Protein AF-A0A1Q9APT6-F1 (afdb_monomer_lite)

Sequence (62 aa):
MVVVRPVRPWVHRPYYGAVVAGVVLGTVIVASSVPPAPSPQVCWYWSNSFQTRGYWDYCKPH

Foldseek 3Di:
DDDDDPDDDPDDDPCPQPCDPNDRPDDDDDDDDDDDDPDPQWDWDQPDPSSPDIDIDGDDDD

Radius of gyration: 26.14 Å; chains: 1; bounding box: 42×22×84 Å

Secondary structure (DSSP, 8-state):
-------------------BTTB----------PPPPS-TTEEEEESSTT-S-EEEEEPPP-

Organism: NCBI:txid1672749

pLDDT: mean 76.21, std 12.91, range [54.28, 93.75]

Structure (mmCIF, N/CA/C/O backbone):
data_AF-A0A1Q9APT6-F1
#
_entry.id   AF-A0A1Q9APT6-F1
#
loop_
_atom_site.group_PDB
_atom_site.id
_atom_site.type_symbol
_atom_site.label_atom_id
_atom_site.label_alt_id
_atom_site.label_comp_id
_atom_site.label_asym_id
_atom_site.label_entity_id
_atom_site.label_seq_id
_atom_site.pdbx_PDB_ins_code
_atom_site.Cartn_x
_atom_site.Cartn_y
_atom_site.Cartn_z
_atom_site.occupancy
_atom_site.B_iso_or_equiv
_atom_site.auth_seq_id
_atom_site.auth_comp_id
_atom_site.auth_asym_id
_atom_site.auth_atom_id
_atom_site.pdbx_PDB_model_num
ATOM 1 N N . MET A 1 1 ? 13.586 13.535 -63.858 1.00 54.56 1 MET A N 1
ATOM 2 C CA . MET A 1 1 ? 13.794 12.736 -62.629 1.00 54.56 1 MET A CA 1
ATOM 3 C C . MET A 1 1 ? 13.296 13.537 -61.436 1.00 54.56 1 MET A C 1
ATOM 5 O O . MET A 1 1 ? 13.730 14.668 -61.268 1.00 54.56 1 MET A O 1
ATOM 9 N N . VAL A 1 2 ? 12.338 13.014 -60.671 1.00 72.44 2 VAL A N 1
ATOM 10 C CA . VAL A 1 2 ? 11.836 13.681 -59.458 1.00 72.44 2 VAL A CA 1
ATOM 11 C C . VAL A 1 2 ? 12.702 13.230 -58.286 1.00 72.44 2 VAL A C 1
ATOM 13 O O . VAL A 1 2 ? 12.752 12.042 -57.978 1.00 72.44 2 VAL A O 1
ATOM 16 N N . VAL A 1 3 ? 13.411 14.166 -57.654 1.00 72.69 3 VAL A N 1
ATOM 17 C CA . VAL A 1 3 ? 14.172 13.899 -56.426 1.00 72.69 3 VAL A CA 1
ATOM 18 C C . VAL A 1 3 ? 13.188 13.905 -55.261 1.00 72.69 3 VAL A C 1
ATOM 20 O O . VAL A 1 3 ? 12.793 14.964 -54.777 1.00 72.69 3 VAL A O 1
ATOM 23 N N . VAL A 1 4 ? 12.771 12.723 -54.814 1.00 73.50 4 VAL A N 1
ATOM 24 C CA . VAL A 1 4 ? 11.971 12.583 -53.594 1.00 73.50 4 VAL A CA 1
ATOM 25 C C . VAL A 1 4 ? 12.932 12.576 -52.407 1.00 73.50 4 VAL A C 1
ATOM 27 O O . VAL A 1 4 ? 13.723 11.649 -52.244 1.00 73.50 4 VAL A O 1
ATOM 30 N N . ARG A 1 5 ? 12.901 13.628 -51.582 1.00 74.31 5 ARG A N 1
ATOM 31 C CA . ARG A 1 5 ? 13.650 13.646 -50.318 1.00 74.31 5 ARG A CA 1
ATOM 32 C C . ARG A 1 5 ? 12.928 12.752 -49.305 1.00 74.31 5 ARG A C 1
ATOM 34 O O . ARG A 1 5 ? 11.753 13.004 -49.042 1.00 74.31 5 ARG A O 1
ATOM 41 N N . PRO A 1 6 ? 13.590 11.750 -48.702 1.00 70.62 6 PRO A N 1
ATOM 42 C CA . PRO A 1 6 ? 12.981 10.966 -47.638 1.00 70.62 6 PRO A CA 1
ATOM 43 C C . PRO A 1 6 ? 12.754 11.865 -46.417 1.00 70.62 6 PRO A C 1
ATOM 45 O O . PRO A 1 6 ? 13.697 12.274 -45.738 1.00 70.62 6 PRO A O 1
ATOM 48 N N . VAL A 1 7 ? 11.493 12.204 -46.152 1.00 74.75 7 VAL A N 1
ATOM 49 C CA . VAL A 1 7 ? 11.093 12.915 -44.935 1.00 74.75 7 VAL A CA 1
ATOM 50 C C . VAL A 1 7 ? 11.128 11.899 -43.800 1.00 74.75 7 VAL A C 1
ATOM 52 O O . VAL A 1 7 ? 10.379 10.926 -43.819 1.00 74.75 7 VAL A O 1
ATOM 55 N N . ARG A 1 8 ? 12.021 12.087 -42.822 1.00 74.81 8 ARG A N 1
ATOM 56 C CA . ARG A 1 8 ? 12.019 11.256 -41.612 1.00 74.81 8 ARG A CA 1
ATOM 57 C C . ARG A 1 8 ? 10.774 11.610 -40.791 1.00 74.81 8 ARG A C 1
ATOM 59 O O . ARG A 1 8 ? 10.682 12.757 -40.353 1.00 74.81 8 ARG A O 1
ATOM 66 N N . PRO A 1 9 ? 9.831 10.678 -40.572 1.00 74.19 9 PRO A N 1
ATOM 67 C CA . PRO A 1 9 ? 8.694 10.944 -39.707 1.00 74.19 9 PRO A CA 1
ATOM 68 C C . PRO A 1 9 ? 9.188 11.132 -38.270 1.00 74.19 9 PRO A C 1
ATOM 70 O O . PRO A 1 9 ? 10.031 10.375 -37.782 1.00 74.19 9 PRO A O 1
ATOM 73 N N . TRP A 1 10 ? 8.676 12.160 -37.597 1.00 72.12 10 TRP A N 1
ATOM 74 C CA . TRP A 1 10 ? 8.984 12.440 -36.197 1.00 72.12 10 TRP A CA 1
ATOM 75 C C . TRP A 1 10 ? 8.170 11.487 -35.315 1.00 72.12 10 TRP A C 1
ATOM 77 O O . TRP A 1 10 ? 7.096 11.816 -34.820 1.00 72.12 10 TRP A O 1
ATOM 87 N N . VAL A 1 11 ? 8.637 10.244 -35.212 1.00 75.56 11 VAL A N 1
ATOM 88 C CA . VAL A 1 11 ? 8.030 9.221 -34.356 1.00 75.56 11 VAL A CA 1
ATOM 89 C C . VAL A 1 11 ? 8.536 9.380 -32.927 1.00 75.56 11 VAL A C 1
ATOM 91 O O . VAL A 1 11 ? 9.726 9.611 -32.705 1.00 75.56 11 VAL A O 1
ATOM 94 N N . HIS A 1 12 ? 7.635 9.251 -31.951 1.00 70.50 12 HIS A N 1
ATOM 95 C CA . HIS A 1 12 ? 7.993 9.269 -30.537 1.00 70.50 12 HIS A CA 1
ATOM 96 C C . HIS A 1 12 ? 8.994 8.141 -30.268 1.00 70.50 12 HIS A C 1
ATOM 98 O O . HIS A 1 12 ? 8.658 6.957 -30.342 1.00 70.50 12 HIS A O 1
ATOM 104 N N . ARG A 1 13 ? 10.252 8.504 -30.012 1.00 70.94 13 ARG A N 1
ATOM 105 C CA . ARG A 1 13 ? 11.314 7.533 -29.751 1.00 70.94 13 ARG A CA 1
ATOM 106 C C . ARG A 1 13 ? 10.959 6.792 -28.457 1.00 70.94 13 ARG A C 1
ATOM 108 O O . ARG A 1 13 ? 10.697 7.461 -27.458 1.00 70.94 13 ARG A O 1
ATOM 115 N N . PRO A 1 14 ? 10.932 5.449 -28.432 1.00 63.03 14 PRO A N 1
ATOM 116 C CA . PRO A 1 14 ? 10.733 4.741 -27.181 1.00 63.03 14 PRO A CA 1
ATOM 117 C C . PRO A 1 14 ? 11.890 5.100 -26.249 1.00 63.03 14 PRO A C 1
ATOM 119 O O . PRO A 1 14 ? 13.060 4.990 -26.630 1.00 63.03 14 PRO A O 1
ATOM 122 N N . TYR A 1 15 ? 11.565 5.569 -25.047 1.00 63.81 15 TYR A N 1
ATOM 123 C CA . TYR A 1 15 ? 12.539 5.790 -23.987 1.00 63.81 15 TYR A CA 1
ATOM 124 C C . TYR A 1 15 ? 12.998 4.427 -23.468 1.00 63.81 15 TYR A C 1
ATOM 126 O O . TYR A 1 15 ? 12.514 3.931 -22.456 1.00 63.81 15 TYR A O 1
ATOM 134 N N . TYR A 1 16 ? 13.920 3.786 -24.179 1.00 61.28 16 TYR A N 1
ATOM 135 C CA . TYR A 1 16 ? 14.707 2.718 -23.583 1.00 61.28 16 TYR A CA 1
ATOM 136 C C . TYR A 1 16 ? 15.605 3.394 -22.549 1.00 61.28 16 TYR A C 1
ATOM 138 O O . TYR A 1 16 ? 16.391 4.270 -22.915 1.00 61.28 16 TYR A O 1
ATOM 146 N N . GLY A 1 17 ? 15.392 3.077 -21.266 1.00 60.00 17 GLY A N 1
ATOM 147 C CA . GLY A 1 17 ? 16.106 3.678 -20.140 1.00 60.00 17 GLY A CA 1
ATOM 148 C C . GLY A 1 17 ? 17.590 3.830 -20.460 1.00 60.00 17 GLY A C 1
ATOM 149 O O . GLY A 1 17 ? 18.197 2.921 -21.023 1.00 60.00 17 GLY A O 1
ATOM 150 N N . ALA A 1 18 ? 18.150 5.007 -20.188 1.00 63.69 18 ALA A N 1
ATOM 151 C CA . ALA A 1 18 ? 19.529 5.317 -20.529 1.00 63.69 18 ALA A CA 1
ATOM 152 C C . ALA A 1 18 ? 20.472 4.356 -19.786 1.00 63.69 18 ALA A C 1
ATOM 154 O O . ALA A 1 18 ? 20.775 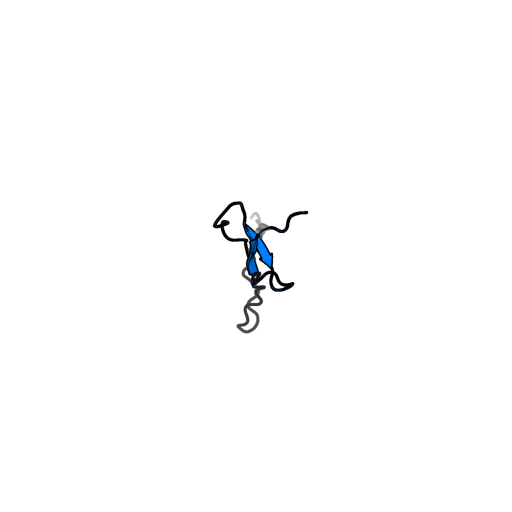4.552 -18.612 1.00 63.69 18 ALA A O 1
ATOM 155 N N . VAL A 1 19 ? 20.914 3.297 -20.465 1.00 56.28 19 VAL A N 1
ATOM 156 C CA . VAL A 1 19 ? 21.947 2.395 -19.957 1.00 56.28 19 VAL A CA 1
ATOM 157 C C . VAL A 1 19 ? 23.280 3.109 -20.143 1.00 56.28 19 VAL A C 1
ATOM 159 O O . VAL A 1 19 ? 23.833 3.140 -21.241 1.00 56.28 19 VAL A O 1
ATOM 162 N N . VAL A 1 20 ? 23.786 3.716 -19.073 1.00 59.94 20 VAL A N 1
ATOM 163 C CA . VAL A 1 20 ? 25.129 4.302 -19.034 1.00 59.94 20 VAL A CA 1
ATOM 164 C C . VAL A 1 20 ? 26.019 3.339 -18.254 1.00 59.94 20 VAL A C 1
ATOM 166 O O . VAL A 1 20 ? 25.748 3.045 -17.094 1.00 59.94 20 VAL A O 1
ATOM 169 N N . ALA A 1 21 ? 27.060 2.812 -18.903 1.00 58.69 21 ALA A N 1
ATOM 170 C CA . ALA A 1 21 ? 28.106 2.002 -18.264 1.00 58.69 21 ALA A CA 1
ATOM 171 C C . ALA A 1 21 ? 27.607 0.809 -17.407 1.00 58.69 21 ALA A C 1
ATOM 173 O O . ALA A 1 21 ? 28.203 0.486 -16.385 1.00 58.69 21 ALA A O 1
ATOM 174 N N . GLY A 1 22 ? 26.510 0.150 -17.806 1.00 54.28 22 GLY A N 1
ATOM 175 C CA . GLY A 1 22 ? 25.979 -1.030 -17.103 1.00 54.28 22 GLY A CA 1
ATOM 176 C C . GLY A 1 22 ? 25.195 -0.729 -15.821 1.00 54.28 22 GLY A C 1
ATOM 177 O O . GLY A 1 22 ? 24.772 -1.662 -15.141 1.00 54.28 22 GLY A O 1
ATOM 178 N N . VAL A 1 23 ? 24.955 0.546 -15.502 1.00 57.09 23 VAL A N 1
ATOM 179 C CA . VAL A 1 23 ? 24.139 0.950 -14.354 1.00 57.09 23 VAL A CA 1
ATOM 180 C C . VAL A 1 23 ? 22.749 1.336 -14.847 1.00 57.09 23 VAL A C 1
ATOM 182 O O . VAL A 1 23 ? 22.579 2.296 -15.599 1.00 57.09 23 VAL A O 1
ATOM 185 N N . VAL A 1 24 ? 21.734 0.585 -14.419 1.00 64.06 24 VAL A N 1
ATOM 186 C CA . VAL A 1 24 ? 20.337 0.992 -14.588 1.00 64.06 24 VAL A CA 1
ATOM 187 C C . VAL A 1 24 ? 20.024 2.012 -13.495 1.00 64.06 24 VAL A C 1
ATOM 189 O O . VAL A 1 24 ? 19.844 1.652 -12.334 1.00 64.06 24 VAL A O 1
ATOM 192 N N . LEU A 1 25 ? 19.967 3.295 -13.856 1.00 61.56 25 LEU A N 1
ATOM 193 C CA . LEU A 1 25 ? 19.406 4.336 -12.993 1.00 61.56 25 LEU A CA 1
ATOM 194 C C . LEU A 1 25 ? 17.878 4.191 -12.996 1.00 61.56 25 LEU A C 1
ATOM 196 O O . LEU A 1 25 ? 17.188 4.763 -13.837 1.00 61.56 25 LEU A O 1
ATOM 200 N N . GLY A 1 26 ? 17.361 3.373 -12.082 1.00 57.97 26 GLY A N 1
ATOM 201 C CA . GLY A 1 26 ? 15.932 3.229 -11.820 1.00 57.97 26 GLY A CA 1
ATOM 202 C C . GLY A 1 26 ? 15.612 3.654 -10.392 1.00 57.97 26 GLY A C 1
ATOM 203 O O . GLY A 1 26 ? 16.227 3.174 -9.443 1.00 57.97 26 GLY A O 1
ATOM 204 N N . THR A 1 27 ? 14.644 4.547 -10.219 1.00 66.62 27 THR A N 1
ATOM 205 C CA . THR A 1 27 ? 14.049 4.819 -8.909 1.00 66.62 27 THR A CA 1
ATOM 206 C C . THR A 1 27 ? 13.115 3.668 -8.545 1.00 66.62 27 THR A C 1
ATOM 208 O O . THR A 1 27 ? 12.061 3.496 -9.154 1.00 66.62 27 THR A O 1
ATOM 211 N N . VAL A 1 28 ? 13.484 2.868 -7.540 1.00 61.81 28 VAL A N 1
ATOM 212 C CA . VAL A 1 28 ? 12.567 1.887 -6.943 1.00 61.81 28 VAL A CA 1
ATOM 213 C C . VAL A 1 28 ? 11.646 2.637 -5.987 1.00 61.81 28 VAL A C 1
ATOM 215 O O . VAL A 1 28 ? 12.026 2.963 -4.864 1.00 61.81 28 VAL A O 1
ATOM 218 N N . ILE A 1 29 ? 10.435 2.942 -6.448 1.00 59.44 29 ILE A N 1
ATOM 219 C CA . ILE A 1 29 ? 9.382 3.486 -5.592 1.00 59.44 29 ILE A CA 1
ATOM 220 C C . ILE A 1 29 ? 8.704 2.296 -4.916 1.00 59.44 29 ILE A C 1
ATOM 222 O O . ILE A 1 29 ? 7.969 1.543 -5.551 1.00 59.44 29 ILE A O 1
ATOM 226 N N . VAL A 1 30 ? 8.968 2.107 -3.624 1.00 59.03 30 VAL A N 1
ATOM 227 C CA . VAL A 1 30 ? 8.211 1.155 -2.808 1.00 59.03 30 VAL A CA 1
ATOM 228 C C . VAL A 1 30 ? 6.903 1.835 -2.418 1.00 59.03 30 VAL A C 1
ATOM 230 O O . VAL A 1 30 ? 6.887 2.698 -1.545 1.00 59.03 30 VAL A O 1
ATOM 233 N N . ALA A 1 31 ? 5.811 1.469 -3.089 1.00 61.88 31 ALA A N 1
ATOM 234 C CA . ALA A 1 31 ? 4.468 1.850 -2.671 1.00 61.88 31 ALA A CA 1
ATOM 235 C C . ALA A 1 31 ? 3.966 0.825 -1.648 1.00 61.88 31 ALA A C 1
ATOM 237 O O . ALA A 1 31 ? 3.620 -0.305 -1.993 1.00 61.88 31 ALA A O 1
ATOM 238 N N . SER A 1 32 ? 3.967 1.200 -0.375 1.00 71.94 32 SER A N 1
ATOM 239 C CA . SER A 1 32 ? 3.334 0.431 0.691 1.00 71.94 32 SER A CA 1
ATOM 240 C C . SER A 1 32 ? 1.834 0.727 0.719 1.00 71.94 32 SER A C 1
ATOM 242 O O . SER A 1 32 ? 1.406 1.876 0.647 1.00 71.94 32 SER A O 1
ATOM 244 N N . SER A 1 33 ? 1.020 -0.324 0.808 1.00 80.38 33 SER A N 1
ATOM 245 C CA . SER A 1 33 ? -0.428 -0.210 1.000 1.00 80.38 33 SER A CA 1
ATOM 246 C C . SER A 1 33 ? -0.813 -0.792 2.353 1.00 80.38 33 SER A C 1
ATOM 248 O O . SER A 1 33 ? -0.147 -1.693 2.868 1.00 80.38 33 SER A O 1
ATOM 250 N N . VAL A 1 34 ? -1.874 -0.247 2.946 1.00 85.69 34 VAL A N 1
ATOM 251 C CA . VAL A 1 34 ? -2.446 -0.794 4.176 1.00 85.69 34 VAL A CA 1
ATOM 252 C C . VAL A 1 34 ? -3.121 -2.125 3.825 1.00 85.69 34 VAL A C 1
ATOM 254 O O . VAL A 1 34 ? -3.965 -2.138 2.925 1.00 85.69 34 VAL A O 1
ATOM 257 N N . PRO A 1 35 ? -2.761 -3.245 4.475 1.00 83.81 35 PRO A N 1
ATOM 258 C CA . PRO A 1 35 ? -3.423 -4.521 4.224 1.00 83.81 35 PRO A CA 1
ATOM 259 C C . PRO A 1 35 ? -4.909 -4.468 4.629 1.00 83.81 35 PRO A C 1
ATOM 261 O O . PRO A 1 35 ? -5.326 -3.554 5.340 1.00 83.81 35 PRO A O 1
ATOM 264 N N . PRO A 1 36 ? -5.738 -5.439 4.212 1.00 86.00 36 PRO A N 1
ATOM 265 C CA . PRO A 1 36 ? -7.111 -5.538 4.698 1.00 86.00 36 PRO A CA 1
ATOM 266 C C . PRO A 1 36 ? -7.156 -5.639 6.227 1.00 86.00 36 PRO A C 1
ATOM 268 O O . PRO A 1 36 ? -6.390 -6.397 6.828 1.00 86.00 36 PRO A O 1
ATOM 271 N N . ALA A 1 37 ? -8.057 -4.876 6.850 1.00 88.56 37 ALA A N 1
ATOM 272 C CA . ALA A 1 37 ? -8.216 -4.883 8.298 1.00 88.56 37 ALA A CA 1
ATOM 273 C C . ALA A 1 37 ? -8.772 -6.236 8.777 1.00 88.56 37 ALA A C 1
ATOM 275 O O . ALA A 1 37 ? -9.751 -6.724 8.208 1.00 88.56 37 ALA A O 1
ATOM 276 N N . PRO A 1 38 ? -8.198 -6.836 9.835 1.00 86.81 38 PRO A N 1
ATOM 277 C CA . PRO A 1 38 ? -8.690 -8.102 10.368 1.00 86.81 38 PRO A CA 1
ATOM 278 C C . PRO A 1 38 ? -9.997 -7.945 11.162 1.00 86.81 38 PRO A C 1
ATOM 280 O O . PRO A 1 38 ? -10.740 -8.913 11.299 1.00 86.81 38 PRO A O 1
ATOM 283 N N . SER A 1 39 ? -10.302 -6.749 11.686 1.00 89.56 39 SER A N 1
ATOM 284 C CA . SER A 1 39 ? -11.583 -6.447 12.335 1.00 89.56 39 SER A CA 1
ATOM 285 C C . SER A 1 39 ? -11.931 -4.948 12.266 1.00 89.56 39 SER A C 1
ATOM 287 O O . SER A 1 39 ? -11.037 -4.125 12.074 1.00 89.56 39 SER A O 1
ATOM 289 N N . PRO A 1 40 ? -13.207 -4.557 12.460 1.00 87.25 40 PRO A N 1
ATOM 290 C CA . PRO A 1 40 ? -13.627 -3.150 12.432 1.00 87.25 40 PRO A CA 1
ATOM 291 C C . PRO A 1 40 ? -13.156 -2.318 13.634 1.00 87.25 40 PRO A C 1
ATOM 293 O O . PRO A 1 40 ? -13.290 -1.100 13.626 1.00 87.25 40 PRO A O 1
ATOM 296 N N . GLN A 1 41 ? -12.671 -2.967 14.696 1.00 89.50 41 GLN A N 1
ATOM 297 C CA . GLN A 1 41 ? -12.260 -2.311 15.944 1.00 89.50 41 GLN A CA 1
ATOM 298 C C . GLN A 1 41 ? -10.763 -1.970 15.963 1.00 89.50 41 GLN A C 1
ATOM 300 O O . GLN A 1 41 ? -10.288 -1.346 16.915 1.00 89.50 41 GLN A O 1
ATOM 305 N N . VAL A 1 42 ? -10.018 -2.396 14.938 1.00 93.75 42 VAL A N 1
ATOM 306 C CA . VAL A 1 42 ? -8.584 -2.140 14.814 1.00 93.75 42 VAL A CA 1
ATOM 307 C C . VAL A 1 42 ? -8.288 -1.166 13.681 1.00 93.75 42 VAL A C 1
ATOM 309 O O . VAL A 1 42 ? -8.894 -1.203 12.611 1.00 93.75 42 VAL A O 1
ATOM 312 N N . CYS A 1 43 ? -7.321 -0.297 13.932 1.00 92.50 43 CYS A N 1
ATOM 313 C CA . CYS A 1 43 ? -6.848 0.743 13.040 1.00 92.50 43 CYS A CA 1
ATOM 314 C C . CYS A 1 43 ? -5.386 0.469 12.669 1.00 92.50 43 CYS A C 1
ATOM 316 O O . CYS A 1 43 ? -4.618 -0.089 13.457 1.00 92.50 43 CYS A O 1
ATOM 318 N N . TRP A 1 44 ? -5.000 0.844 11.449 1.00 92.56 44 TRP A N 1
ATOM 319 C CA . TRP A 1 44 ? -3.621 0.717 10.988 1.00 92.56 44 TRP A CA 1
ATOM 320 C C . TRP A 1 44 ? -2.774 1.888 11.480 1.00 92.56 44 TRP A C 1
ATOM 322 O O . TRP A 1 44 ? -3.164 3.047 11.322 1.00 92.56 44 TRP A O 1
ATOM 332 N N . TYR A 1 45 ? -1.584 1.586 11.994 1.00 91.56 45 TYR A N 1
ATOM 333 C CA . TYR A 1 45 ? -0.606 2.572 12.437 1.00 91.56 45 TYR A CA 1
ATOM 334 C C . TYR A 1 45 ? 0.746 2.343 11.760 1.00 91.56 45 TYR A C 1
ATOM 336 O O . TYR A 1 45 ? 1.272 1.230 11.732 1.00 91.56 45 TYR A O 1
ATOM 344 N N . TRP A 1 46 ? 1.339 3.414 1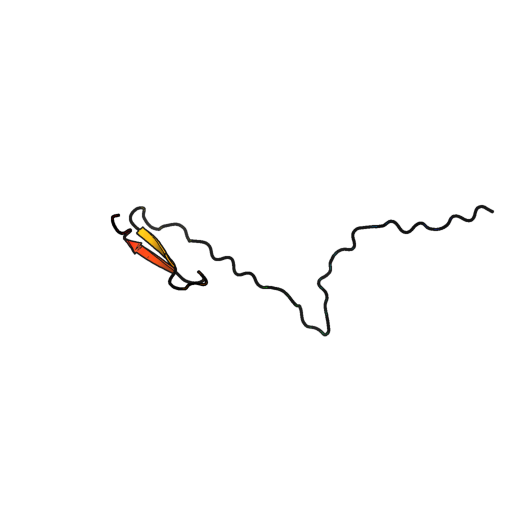1.233 1.00 92.62 46 TRP A N 1
ATOM 345 C CA . TRP A 1 46 ? 2.692 3.385 10.678 1.00 92.62 46 TRP A CA 1
ATOM 346 C C .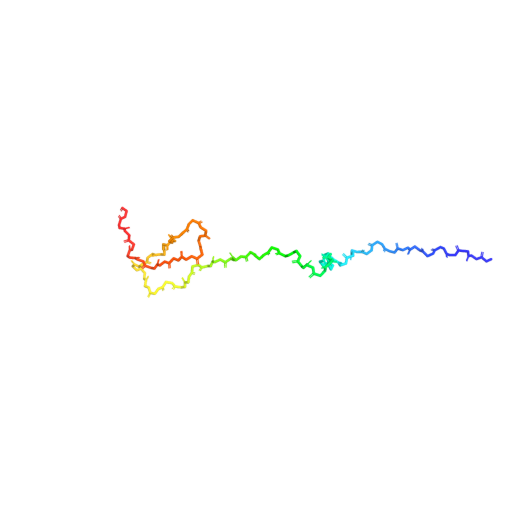 TRP A 1 46 ? 3.730 3.467 11.796 1.00 92.62 46 TRP A C 1
ATOM 348 O O . TRP A 1 46 ? 3.664 4.358 12.640 1.00 92.62 46 TRP A O 1
ATOM 358 N N . SER A 1 47 ? 4.714 2.567 11.784 1.00 91.50 47 SER A N 1
ATOM 359 C CA . SER A 1 47 ? 5.799 2.564 12.775 1.00 91.50 47 SER A CA 1
ATOM 360 C C . SER A 1 47 ? 7.011 3.389 12.348 1.00 91.50 47 SER A C 1
ATOM 362 O O . SER A 1 47 ? 7.903 3.639 13.157 1.00 91.50 47 SER A O 1
ATOM 364 N N . ASN A 1 48 ? 7.064 3.829 11.090 1.00 87.94 48 ASN A N 1
ATOM 365 C CA . ASN A 1 48 ? 8.104 4.714 10.586 1.00 87.94 48 ASN A CA 1
ATOM 366 C C . ASN A 1 48 ? 7.550 5.795 9.651 1.00 87.94 48 ASN A C 1
ATOM 368 O O . ASN A 1 48 ? 6.555 5.597 8.957 1.00 87.94 48 ASN A O 1
ATOM 372 N N . SER A 1 49 ? 8.245 6.933 9.580 1.00 87.81 49 SER A N 1
ATOM 373 C CA . SER A 1 49 ? 7.844 8.070 8.736 1.00 87.81 49 SER A CA 1
ATOM 374 C C . SER A 1 49 ? 7.858 7.748 7.240 1.00 87.81 49 SER A C 1
ATOM 376 O O . SER A 1 49 ? 7.143 8.373 6.468 1.00 87.81 49 SER A O 1
ATOM 378 N N . PHE A 1 50 ? 8.647 6.748 6.835 1.00 85.44 50 PHE A N 1
ATOM 379 C CA . PHE A 1 50 ? 8.683 6.247 5.460 1.00 85.44 50 PHE A CA 1
ATOM 380 C C . PHE A 1 50 ? 7.509 5.320 5.118 1.00 85.44 50 PHE A C 1
ATOM 382 O O . PHE A 1 50 ? 7.439 4.847 3.989 1.00 85.44 50 PHE A O 1
ATOM 389 N N . GLN A 1 51 ? 6.617 5.032 6.074 1.00 88.00 51 GLN A N 1
ATOM 390 C CA . GLN A 1 51 ? 5.439 4.179 5.898 1.00 88.00 51 GLN A CA 1
ATOM 391 C C . GLN A 1 51 ? 5.769 2.813 5.283 1.00 88.00 51 GLN A C 1
ATOM 393 O O . GLN A 1 51 ? 4.970 2.238 4.560 1.00 88.00 51 GLN A O 1
ATOM 398 N N . THR A 1 52 ? 6.955 2.261 5.535 1.00 86.75 52 THR A N 1
ATOM 399 C CA . THR A 1 52 ? 7.331 0.938 5.002 1.00 86.75 52 THR A CA 1
ATOM 400 C C . THR A 1 52 ? 6.976 -0.192 5.957 1.00 86.75 52 THR A C 1
ATOM 402 O O . THR A 1 52 ? 6.950 -1.354 5.555 1.00 86.75 52 THR A O 1
ATOM 405 N N . ARG A 1 53 ? 6.706 0.131 7.226 1.00 87.12 53 ARG A N 1
ATOM 406 C CA . ARG A 1 53 ? 6.302 -0.822 8.260 1.00 87.12 53 ARG A CA 1
ATOM 407 C C . ARG A 1 53 ? 5.181 -0.225 9.098 1.00 87.12 53 ARG A C 1
ATOM 409 O O . ARG A 1 53 ? 5.19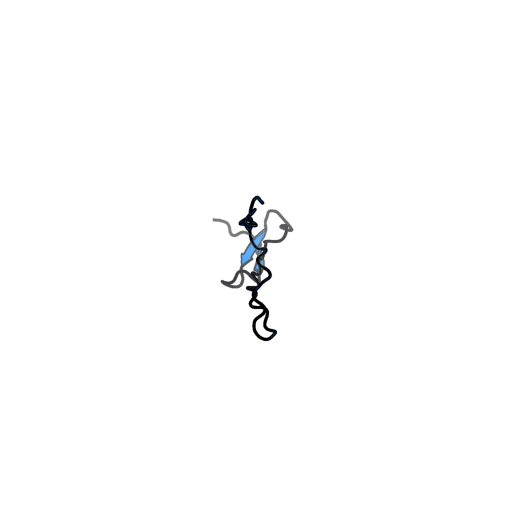6 0.963 9.408 1.00 87.12 53 ARG A O 1
ATOM 416 N N . GLY A 1 54 ? 4.235 -1.062 9.492 1.00 91.81 54 GLY A N 1
ATOM 417 C CA . GLY A 1 54 ? 3.148 -0.679 10.381 1.00 91.81 54 GLY A CA 1
ATOM 418 C C . GLY A 1 54 ? 2.553 -1.889 11.081 1.00 91.81 54 GLY A C 1
ATOM 419 O O . GLY A 1 54 ? 3.014 -3.018 10.886 1.00 91.81 54 GLY A O 1
ATOM 420 N N . TYR A 1 55 ? 1.574 -1.629 11.931 1.00 91.94 55 TYR A N 1
ATOM 421 C CA . TYR A 1 55 ? 0.910 -2.622 12.760 1.00 91.94 55 TYR A CA 1
ATOM 422 C C . TYR A 1 55 ? -0.562 -2.259 12.964 1.00 91.94 55 TYR A C 1
ATOM 424 O O . TYR A 1 55 ? -0.969 -1.110 12.797 1.00 91.94 55 TYR A O 1
ATOM 432 N N . TRP A 1 56 ? -1.355 -3.265 13.321 1.00 93.75 56 TRP A N 1
ATOM 433 C CA . TRP A 1 56 ? -2.741 -3.087 13.736 1.00 93.75 56 TRP A CA 1
ATOM 434 C C . TRP A 1 56 ? -2.792 -2.875 15.241 1.00 93.75 56 TRP A C 1
ATOM 436 O O . TRP A 1 56 ? -2.171 -3.635 15.984 1.00 93.75 56 TRP A O 1
ATOM 446 N N . ASP A 1 57 ? -3.547 -1.878 15.679 1.00 93.19 57 ASP A N 1
ATOM 447 C CA . ASP A 1 57 ? -3.838 -1.654 17.095 1.00 93.19 57 ASP A CA 1
ATOM 448 C C . ASP A 1 57 ? -5.299 -1.228 17.257 1.00 93.19 57 ASP A C 1
ATOM 450 O O . ASP A 1 57 ? -5.945 -0.826 16.285 1.00 93.19 57 ASP A O 1
ATOM 454 N N . TYR A 1 58 ? -5.845 -1.327 18.464 1.00 92.31 58 TYR A N 1
ATOM 455 C CA . TYR A 1 58 ? -7.206 -0.885 18.731 1.00 92.31 58 TYR A CA 1
ATOM 456 C C . TYR A 1 58 ? -7.340 0.608 18.459 1.00 92.31 58 TYR A C 1
ATOM 458 O O . TYR A 1 58 ? -6.530 1.425 18.907 1.00 92.31 58 TYR A O 1
ATOM 466 N N . C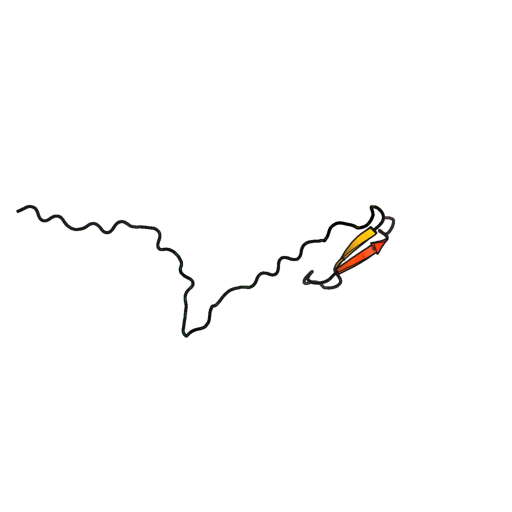YS A 1 59 ? -8.391 0.961 17.722 1.00 90.94 59 CYS A N 1
ATOM 467 C CA . CYS A 1 59 ? -8.691 2.354 17.450 1.00 90.94 59 CYS A CA 1
ATOM 468 C C . CYS A 1 59 ? -8.915 3.078 18.782 1.00 90.94 59 CYS A C 1
ATOM 470 O O . CYS A 1 59 ? -9.755 2.671 19.590 1.00 90.94 59 CYS A O 1
ATOM 472 N N . LYS A 1 60 ? -8.167 4.157 19.025 1.00 84.62 60 LYS A N 1
ATOM 473 C CA . LYS A 1 60 ? -8.410 4.981 20.209 1.00 84.62 60 LYS A CA 1
ATOM 474 C C . LYS A 1 60 ? -9.751 5.708 20.062 1.00 84.62 60 LYS A C 1
ATOM 476 O O . LYS A 1 60 ? -10.010 6.244 18.984 1.00 84.62 60 LYS A O 1
ATOM 481 N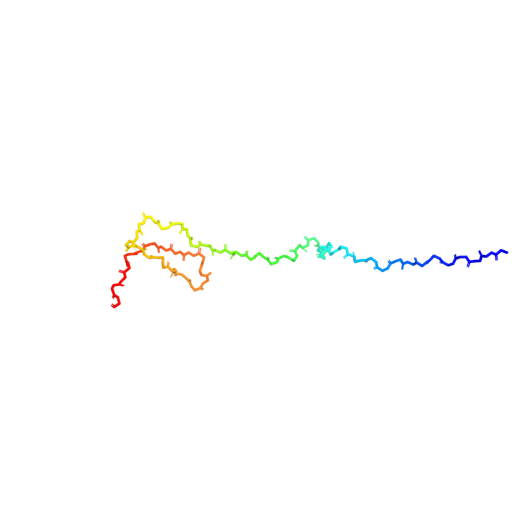 N . PRO A 1 61 ? -10.585 5.754 21.116 1.00 75.25 61 PRO A N 1
ATOM 482 C CA . PRO A 1 61 ? -11.748 6.626 21.120 1.00 75.25 61 PRO A CA 1
ATOM 483 C C . PRO A 1 61 ? -11.259 8.077 21.036 1.00 75.25 61 PRO A C 1
ATOM 485 O O . PRO A 1 61 ? -10.394 8.482 21.817 1.00 75.25 61 PRO A O 1
ATOM 488 N N . HIS A 1 62 ? -11.761 8.809 20.043 1.00 62.72 62 HIS A N 1
ATOM 489 C CA . HIS A 1 62 ? -11.613 10.258 19.943 1.00 62.72 62 HIS A CA 1
ATOM 490 C C . HIS A 1 62 ? -12.635 10.927 20.866 1.00 62.72 62 HIS A C 1
ATOM 492 O O . HIS A 1 62 ? -13.804 10.482 20.858 1.00 62.72 62 HIS A O 1
#